Protein AF-A0A2B7IGH8-F1 (afdb_monomer_lite)

Radius of gyration: 18.38 Å; chains: 1; bounding box: 48×23×53 Å

pLDDT: mean 74.7, std 11.43, range [44.38, 92.56]

Sequence (115 aa):
MGYTFTIPLLIVNFIVYVPGALAFVLASRRPVAGAVATTVAGPLIAIAFLKLHLLGAWVPVWGPWNEPFTVLGVDTLSWAILWITAVVGIVVGLVGAYLLGRSGAERAGAGTASS

Structure (mmCIF, N/CA/C/O backbone):
data_AF-A0A2B7IGH8-F1
#
_entry.id   AF-A0A2B7IGH8-F1
#
loop_
_atom_site.group_PDB
_atom_site.id
_atom_site.type_symbol
_atom_site.label_atom_id
_atom_site.label_alt_id
_atom_site.label_comp_id
_atom_site.label_asym_id
_atom_site.label_entity_id
_atom_site.label_seq_id
_atom_site.pdbx_PDB_ins_code
_atom_site.Cartn_x
_atom_site.Cartn_y
_atom_site.Cartn_z
_atom_site.occupancy
_atom_site.B_iso_or_equiv
_atom_site.auth_seq_id
_atom_site.auth_comp_id
_atom_site.auth_asym_id
_atom_site.auth_atom_id
_atom_site.pdbx_PDB_model_num
ATOM 1 N N . MET A 1 1 ? -19.337 -5.447 19.275 1.00 44.38 1 MET A N 1
ATOM 2 C CA . MET A 1 1 ? -19.345 -4.018 18.900 1.00 44.38 1 MET A CA 1
ATOM 3 C C . MET A 1 1 ? -18.545 -3.908 17.617 1.00 44.38 1 MET A C 1
ATOM 5 O O . MET A 1 1 ? -17.408 -4.350 17.623 1.00 44.38 1 MET A O 1
ATOM 9 N N . GLY A 1 2 ? -19.173 -3.489 16.516 1.00 57.72 2 GLY A N 1
ATOM 10 C CA . GLY A 1 2 ? -18.544 -3.468 15.191 1.00 57.72 2 GLY A CA 1
ATOM 11 C C . GLY A 1 2 ? -17.753 -2.183 14.976 1.00 57.72 2 GLY A C 1
ATOM 12 O O . GLY A 1 2 ? -18.247 -1.100 15.289 1.00 57.72 2 GLY A O 1
ATOM 13 N N . TYR A 1 3 ? -16.530 -2.308 14.472 1.00 61.38 3 TYR A N 1
ATOM 14 C CA . TYR A 1 3 ? -15.718 -1.172 14.064 1.00 61.38 3 TYR A CA 1
ATOM 15 C C . TYR A 1 3 ? -16.232 -0.644 12.722 1.00 61.38 3 TYR A C 1
ATOM 17 O O . TYR A 1 3 ? -16.148 -1.321 11.699 1.00 61.38 3 TYR A O 1
ATOM 25 N N . THR A 1 4 ? -16.780 0.567 12.735 1.00 63.25 4 THR A N 1
ATOM 26 C CA . THR A 1 4 ? -17.231 1.286 11.536 1.00 63.25 4 THR A CA 1
ATOM 27 C C . THR A 1 4 ? -16.204 2.328 11.124 1.00 63.25 4 THR A C 1
ATOM 29 O O . THR A 1 4 ? -15.695 3.074 11.965 1.00 63.25 4 THR A O 1
ATOM 32 N N . PHE A 1 5 ? -15.936 2.417 9.820 1.00 62.97 5 PHE A N 1
ATOM 33 C CA . PHE A 1 5 ? -15.047 3.430 9.258 1.00 62.97 5 PHE A CA 1
ATOM 34 C C . PHE A 1 5 ? -15.564 4.841 9.566 1.00 62.97 5 PHE A C 1
ATOM 36 O O . PHE A 1 5 ? -16.615 5.258 9.084 1.00 62.97 5 PHE A O 1
ATOM 43 N N . THR A 1 6 ? -14.819 5.596 10.372 1.00 71.38 6 THR A N 1
ATOM 44 C CA . THR A 1 6 ? -15.131 7.002 10.652 1.00 71.38 6 THR A CA 1
ATOM 45 C C . THR A 1 6 ? -14.531 7.903 9.567 1.00 71.38 6 THR A C 1
ATOM 47 O O . THR A 1 6 ? -13.548 7.543 8.917 1.00 71.38 6 THR A O 1
ATOM 50 N N . ILE A 1 7 ? -15.087 9.102 9.361 1.00 70.69 7 ILE A N 1
ATOM 51 C CA . ILE A 1 7 ? -14.527 10.082 8.408 1.00 70.69 7 ILE A CA 1
ATOM 52 C C . ILE A 1 7 ? -13.019 10.339 8.646 1.00 70.69 7 ILE A C 1
ATOM 54 O O . ILE A 1 7 ? -12.265 10.343 7.673 1.00 70.69 7 ILE A O 1
ATOM 58 N N . PRO A 1 8 ? -12.525 10.470 9.896 1.00 63.03 8 PRO A N 1
ATOM 59 C CA . PRO A 1 8 ? -11.088 10.554 10.167 1.00 63.03 8 PRO A CA 1
ATOM 60 C C . PRO A 1 8 ? -10.277 9.367 9.630 1.00 63.03 8 PRO A C 1
ATOM 62 O O . PRO A 1 8 ? -9.209 9.565 9.056 1.00 63.03 8 PRO A O 1
ATOM 65 N N . LEU A 1 9 ? -10.788 8.139 9.758 1.00 64.00 9 LEU A N 1
ATOM 66 C CA . LEU A 1 9 ? -10.133 6.935 9.240 1.00 64.00 9 LEU A CA 1
ATOM 67 C C . LEU A 1 9 ? -10.077 6.92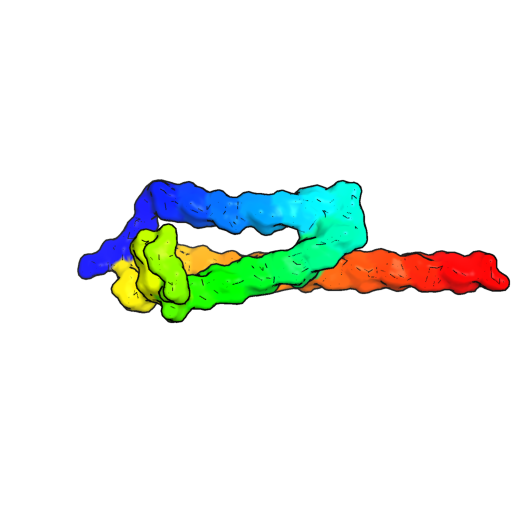0 7.711 1.00 64.00 9 LEU A C 1
ATOM 69 O O . LEU A 1 9 ? -9.066 6.515 7.140 1.00 64.00 9 LEU A O 1
ATOM 73 N N . LEU A 1 10 ? -11.123 7.414 7.047 1.00 66.81 10 LEU A N 1
ATOM 74 C CA . LEU A 1 10 ? -11.139 7.622 5.596 1.00 66.81 10 LEU A CA 1
ATOM 75 C C . LEU A 1 10 ? -10.038 8.593 5.154 1.00 66.81 10 LEU A C 1
ATOM 77 O O . LEU A 1 10 ? -9.330 8.310 4.192 1.00 66.81 10 LEU A O 1
ATOM 81 N N . ILE A 1 11 ? -9.849 9.698 5.878 1.00 63.56 11 ILE A N 1
ATOM 82 C CA . ILE A 1 11 ? -8.815 10.696 5.569 1.00 63.56 11 ILE A CA 1
ATOM 83 C C . ILE A 1 11 ? -7.412 10.102 5.725 1.00 63.56 11 ILE A C 1
ATOM 85 O O . ILE A 1 11 ? -6.583 10.259 4.830 1.00 63.56 11 ILE A O 1
ATOM 89 N N . VAL A 1 12 ? -7.141 9.381 6.819 1.00 63.25 12 VAL A N 1
ATOM 90 C CA . VAL A 1 12 ? -5.835 8.729 7.019 1.00 63.25 12 VAL A CA 1
ATOM 91 C C . VAL A 1 12 ? -5.574 7.702 5.917 1.00 63.25 12 VAL A C 1
ATOM 93 O O . VAL A 1 12 ? -4.470 7.667 5.377 1.00 63.25 12 VAL A O 1
ATOM 96 N N . ASN A 1 13 ? -6.594 6.931 5.528 1.00 66.88 13 ASN A N 1
ATOM 97 C CA . ASN A 1 13 ? -6.501 5.982 4.423 1.00 66.88 13 ASN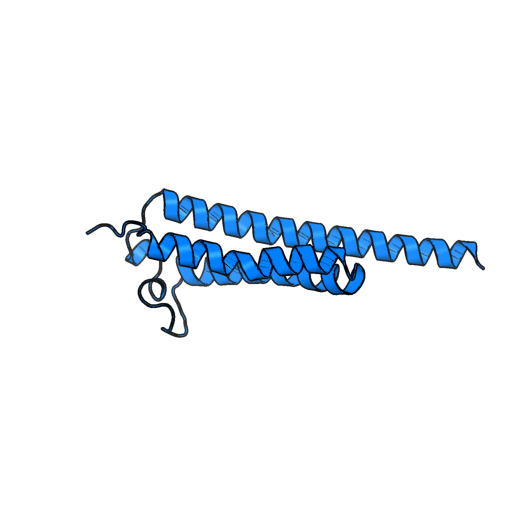 A CA 1
ATOM 98 C C . ASN A 1 13 ? -6.184 6.706 3.102 1.00 66.88 13 ASN A C 1
ATOM 100 O O . ASN A 1 13 ? -5.304 6.280 2.371 1.00 66.88 13 ASN A O 1
ATOM 104 N N . PHE A 1 14 ? -6.781 7.868 2.828 1.00 65.56 14 PHE A N 1
ATOM 105 C CA . PHE A 1 14 ? -6.419 8.681 1.660 1.00 65.56 14 PHE A CA 1
ATOM 106 C C . PHE A 1 14 ? -4.961 9.177 1.683 1.00 65.56 14 PHE A C 1
ATOM 108 O O . PHE A 1 14 ? -4.288 9.164 0.650 1.00 65.56 14 PHE A O 1
ATOM 115 N N . ILE A 1 15 ? -4.448 9.585 2.849 1.00 62.00 15 ILE A N 1
ATOM 116 C CA . ILE A 1 15 ? -3.091 10.138 2.998 1.00 62.00 15 ILE A CA 1
ATOM 117 C C . ILE A 1 15 ? -2.009 9.085 2.727 1.00 62.00 15 ILE A C 1
ATOM 119 O O . ILE A 1 15 ? -0.989 9.410 2.120 1.00 62.00 15 ILE A O 1
ATOM 123 N N . VAL A 1 16 ? -2.218 7.816 3.094 1.00 63.25 16 VAL A N 1
ATOM 124 C CA . VAL A 1 16 ? -1.236 6.750 2.808 1.00 63.25 16 VAL A CA 1
ATOM 125 C C . VAL A 1 16 ? -1.086 6.426 1.316 1.00 63.25 16 VAL A C 1
ATOM 127 O O . VAL A 1 16 ? -0.072 5.842 0.936 1.00 63.25 16 VAL A O 1
ATOM 130 N N . TYR A 1 17 ? -2.002 6.871 0.444 1.00 63.16 17 TYR A N 1
ATOM 131 C CA . TYR A 1 17 ? -1.825 6.775 -1.015 1.00 63.16 17 TYR A CA 1
ATOM 132 C C . TYR A 1 17 ? -1.019 7.935 -1.613 1.00 63.16 17 TYR A C 1
ATOM 134 O O . TYR A 1 17 ? -0.528 7.818 -2.737 1.00 63.16 17 TYR A O 1
ATOM 142 N N . VAL A 1 18 ? -0.835 9.038 -0.879 1.00 61.69 18 VAL A N 1
ATOM 143 C CA . VAL A 1 18 ? -0.093 10.220 -1.350 1.00 61.69 18 VAL A CA 1
ATOM 144 C C . VAL A 1 18 ? 1.355 9.880 -1.735 1.00 61.69 18 VAL A C 1
ATOM 146 O O . VAL A 1 18 ? 1.773 10.301 -2.814 1.00 61.69 18 VAL A O 1
ATOM 149 N N . PRO A 1 19 ? 2.119 9.070 -0.971 1.00 59.53 19 PRO A N 1
ATOM 150 C CA . PRO A 1 19 ? 3.457 8.637 -1.377 1.00 59.53 19 PRO A CA 1
ATOM 151 C C . PRO A 1 19 ? 3.467 7.805 -2.667 1.00 59.53 19 PRO A C 1
ATOM 153 O O . PRO A 1 19 ? 4.340 8.000 -3.509 1.00 59.53 19 PRO A O 1
ATOM 156 N N . GLY A 1 20 ? 2.490 6.909 -2.851 1.00 60.75 20 GLY A N 1
ATOM 157 C CA . GLY A 1 20 ? 2.369 6.081 -4.058 1.00 60.75 20 GLY A CA 1
ATOM 158 C C . GLY A 1 20 ? 2.023 6.905 -5.302 1.00 60.75 20 GLY A C 1
ATOM 159 O O . GLY A 1 20 ? 2.649 6.745 -6.350 1.00 60.75 20 GLY A O 1
ATOM 160 N N . ALA A 1 21 ? 1.092 7.852 -5.166 1.00 63.12 21 ALA A N 1
ATOM 161 C CA . ALA A 1 21 ? 0.748 8.803 -6.219 1.00 63.12 21 ALA A CA 1
ATOM 162 C C . ALA A 1 21 ? 1.920 9.745 -6.551 1.00 63.12 21 ALA A C 1
ATOM 164 O O . ALA A 1 21 ? 2.220 9.968 -7.722 1.00 63.12 21 ALA A O 1
ATOM 165 N N . LEU A 1 22 ? 2.640 10.245 -5.542 1.00 59.84 22 LEU A N 1
ATOM 166 C CA . LEU A 1 22 ? 3.847 11.054 -5.738 1.00 59.84 22 LEU A CA 1
ATOM 167 C C . LEU A 1 22 ? 4.960 10.269 -6.430 1.00 59.84 22 LEU A C 1
ATOM 169 O O . LEU A 1 22 ? 5.607 10.815 -7.318 1.00 59.84 22 LEU A O 1
ATOM 173 N N . ALA A 1 23 ? 5.171 8.999 -6.074 1.00 58.09 23 ALA A N 1
ATOM 174 C CA . ALA A 1 23 ? 6.151 8.139 -6.733 1.00 58.09 23 ALA A CA 1
ATOM 175 C C . ALA A 1 23 ? 5.810 7.935 -8.218 1.00 58.09 23 ALA A C 1
ATOM 177 O O . ALA A 1 23 ? 6.694 8.022 -9.070 1.00 58.09 23 ALA A O 1
ATOM 178 N N . PHE A 1 24 ? 4.526 7.747 -8.537 1.00 59.12 24 PHE A N 1
ATOM 179 C CA . PHE A 1 24 ? 4.044 7.669 -9.916 1.00 59.12 24 PHE A CA 1
ATOM 180 C C . PHE A 1 24 ? 4.260 8.985 -10.687 1.00 59.12 24 PHE A C 1
ATOM 182 O O . PHE A 1 24 ? 4.776 8.977 -11.804 1.00 59.12 24 PHE A O 1
ATOM 189 N N . VAL A 1 25 ? 3.952 10.130 -10.069 1.00 61.97 25 VAL A N 1
ATOM 190 C CA . VAL A 1 25 ? 4.171 11.465 -10.659 1.00 61.97 25 VAL A CA 1
ATOM 191 C C . VAL A 1 25 ? 5.666 11.786 -10.824 1.00 61.97 25 VAL A C 1
ATOM 193 O O . VAL A 1 25 ? 6.072 12.413 -11.804 1.00 61.97 25 VAL A O 1
ATOM 196 N N . LEU A 1 26 ? 6.529 11.348 -9.900 1.00 57.47 26 LEU A N 1
ATOM 197 C CA . LEU A 1 26 ? 7.981 11.514 -10.025 1.00 57.47 26 LEU A CA 1
ATOM 198 C C . LEU A 1 26 ? 8.566 10.643 -11.142 1.00 57.47 26 LEU A C 1
ATOM 200 O O . LEU A 1 26 ? 9.474 11.097 -11.846 1.00 57.47 26 LEU A O 1
ATOM 204 N N . ALA A 1 27 ? 8.026 9.438 -11.357 1.00 57.41 27 ALA A N 1
ATOM 205 C CA . ALA A 1 27 ? 8.366 8.606 -12.510 1.00 57.41 27 ALA A CA 1
ATOM 206 C C . ALA A 1 27 ? 8.085 9.299 -13.846 1.00 57.41 27 ALA A C 1
ATOM 208 O O . ALA A 1 27 ? 8.821 9.084 -14.806 1.00 57.41 27 ALA A O 1
ATOM 209 N N . SER A 1 28 ? 7.131 10.230 -13.883 1.00 56.50 28 SER A N 1
ATOM 210 C CA . SER A 1 28 ? 6.857 11.057 -15.061 1.00 56.50 28 SER A CA 1
ATOM 211 C C . SER A 1 28 ? 7.943 12.110 -15.344 1.00 56.50 28 SER A C 1
ATOM 213 O O . SER A 1 28 ? 8.040 12.584 -16.472 1.00 56.50 28 SER A O 1
ATOM 215 N N . ARG A 1 29 ? 8.761 12.502 -14.350 1.00 61.31 29 ARG A N 1
ATOM 216 C CA . ARG A 1 29 ? 9.763 13.588 -14.475 1.00 61.31 29 ARG A CA 1
ATOM 217 C C . ARG A 1 29 ? 11.215 13.112 -14.539 1.00 61.31 29 ARG A C 1
ATOM 219 O O . ARG A 1 29 ? 12.057 13.813 -15.094 1.00 61.31 29 ARG A O 1
ATOM 226 N N . ARG A 1 30 ? 11.533 11.943 -13.972 1.00 62.38 30 ARG A N 1
ATOM 227 C CA . ARG A 1 30 ? 12.852 11.292 -14.088 1.00 62.38 30 ARG A CA 1
ATOM 228 C C . ARG A 1 30 ? 12.664 9.810 -14.419 1.00 62.38 30 ARG A C 1
ATOM 230 O O . ARG A 1 30 ? 12.567 9.000 -13.497 1.00 62.38 30 ARG A O 1
ATOM 237 N N . PRO A 1 31 ? 12.634 9.445 -15.714 1.00 61.81 31 PRO A N 1
ATOM 238 C CA . PRO A 1 31 ? 12.018 8.201 -16.176 1.00 61.81 31 PRO A CA 1
ATOM 239 C C . PRO A 1 31 ? 12.680 6.942 -15.613 1.00 61.81 31 PRO A C 1
ATOM 241 O O . PRO A 1 31 ? 11.988 5.997 -15.262 1.00 61.81 31 PRO A O 1
ATOM 244 N N . VAL A 1 32 ? 14.005 6.932 -15.446 1.00 63.34 32 VAL A N 1
ATOM 245 C CA . VAL A 1 32 ? 14.709 5.744 -14.931 1.00 63.34 32 VAL A CA 1
ATOM 246 C C . VAL A 1 32 ? 14.648 5.648 -13.409 1.00 63.34 32 VAL A C 1
ATOM 248 O O . VAL A 1 32 ? 14.235 4.624 -12.879 1.00 63.34 32 VAL A O 1
ATOM 251 N N . ALA A 1 33 ? 15.025 6.711 -12.693 1.00 62.31 33 ALA A N 1
ATOM 252 C CA . ALA A 1 33 ? 15.034 6.701 -11.228 1.00 62.31 33 ALA A CA 1
ATOM 253 C C . ALA A 1 33 ? 13.625 6.525 -10.645 1.00 62.31 33 ALA A C 1
ATOM 255 O O . ALA A 1 33 ? 13.440 5.795 -9.674 1.00 62.31 33 ALA A O 1
ATOM 256 N N . GLY A 1 34 ? 12.623 7.154 -11.262 1.00 62.41 34 GLY A N 1
ATOM 257 C CA . GLY A 1 34 ? 11.247 6.987 -10.835 1.00 62.41 34 GLY A CA 1
ATOM 258 C C . GLY A 1 34 ? 10.681 5.617 -11.196 1.00 62.41 34 GLY A C 1
ATOM 259 O O . GLY A 1 34 ? 10.000 5.045 -10.362 1.00 62.41 34 GLY A O 1
ATOM 260 N N . ALA A 1 35 ? 11.041 5.010 -12.334 1.00 65.19 35 ALA A N 1
ATOM 261 C CA . ALA A 1 35 ? 10.612 3.639 -12.621 1.00 65.19 35 ALA A CA 1
ATOM 262 C C . ALA A 1 35 ? 11.220 2.610 -11.643 1.00 65.19 35 ALA A C 1
ATOM 264 O O . ALA A 1 35 ? 10.512 1.700 -11.210 1.00 65.19 35 ALA A O 1
ATOM 265 N N . VAL A 1 36 ? 12.477 2.786 -11.201 1.00 67.88 36 VAL A N 1
ATOM 266 C CA . VAL A 1 36 ? 13.063 1.980 -10.103 1.00 67.88 36 VAL A CA 1
ATOM 267 C C . VAL A 1 36 ? 12.294 2.183 -8.802 1.00 67.88 36 VAL A C 1
ATOM 269 O O . VAL A 1 36 ? 11.881 1.207 -8.176 1.00 67.88 36 VAL A O 1
ATOM 272 N N . ALA A 1 37 ? 12.050 3.438 -8.418 1.00 68.06 37 ALA A N 1
ATOM 273 C CA . ALA A 1 37 ? 11.305 3.748 -7.205 1.00 68.06 37 ALA A CA 1
ATOM 274 C C . ALA A 1 37 ? 9.889 3.150 -7.238 1.00 68.06 37 ALA A C 1
ATOM 276 O O . ALA A 1 37 ? 9.468 2.542 -6.262 1.00 68.06 37 ALA A O 1
ATOM 277 N N . THR A 1 38 ? 9.176 3.241 -8.362 1.00 70.38 38 THR A N 1
ATOM 278 C CA . THR A 1 38 ? 7.823 2.693 -8.536 1.00 70.38 38 THR A CA 1
ATOM 279 C C . THR A 1 38 ? 7.800 1.163 -8.492 1.0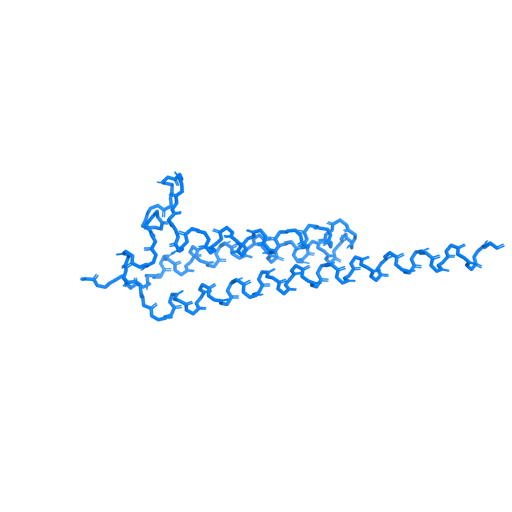0 70.38 38 THR A C 1
ATOM 281 O O . THR A 1 38 ? 6.920 0.593 -7.848 1.00 70.38 38 THR A O 1
ATOM 284 N N . THR A 1 39 ? 8.790 0.502 -9.106 1.00 75.75 39 THR A N 1
ATOM 285 C CA . THR A 1 39 ? 8.916 -0.969 -9.116 1.00 75.75 39 THR A CA 1
ATOM 286 C C . THR A 1 39 ? 9.013 -1.545 -7.710 1.00 75.75 39 THR A C 1
ATOM 288 O O . THR A 1 39 ? 8.452 -2.597 -7.423 1.00 75.75 39 THR A O 1
ATOM 291 N N . VAL A 1 40 ? 9.724 -0.844 -6.827 1.00 76.62 40 VAL A N 1
ATOM 292 C CA . VAL A 1 40 ? 10.005 -1.308 -5.467 1.00 76.62 40 VAL A CA 1
ATOM 293 C C . VAL A 1 40 ? 8.955 -0.800 -4.478 1.00 76.62 40 VAL A C 1
ATOM 295 O O . VAL A 1 40 ? 8.476 -1.563 -3.640 1.00 76.62 40 VAL A O 1
ATOM 298 N N . ALA A 1 41 ? 8.550 0.467 -4.589 1.00 74.94 41 ALA A N 1
ATOM 299 C CA . ALA A 1 41 ? 7.638 1.096 -3.640 1.00 74.94 41 ALA A CA 1
ATOM 300 C C . ALA A 1 41 ? 6.224 0.509 -3.701 1.00 74.94 41 ALA A C 1
ATOM 302 O O . ALA A 1 41 ? 5.634 0.283 -2.650 1.00 74.94 41 ALA A O 1
ATOM 303 N N . GLY A 1 42 ? 5.686 0.231 -4.894 1.00 77.25 42 GLY A N 1
ATOM 304 C CA . GLY A 1 42 ? 4.331 -0.314 -5.038 1.00 77.25 42 GLY A CA 1
ATOM 305 C C . GLY A 1 42 ? 4.138 -1.639 -4.281 1.00 77.25 42 GLY A C 1
ATOM 306 O O . GLY A 1 42 ? 3.285 -1.709 -3.391 1.00 77.25 42 GLY A O 1
ATOM 307 N N . PRO A 1 43 ? 4.962 -2.669 -4.553 1.00 83.88 43 PRO A N 1
ATOM 308 C CA . PRO A 1 43 ? 4.902 -3.943 -3.844 1.00 83.88 43 PRO A CA 1
ATOM 309 C C . PRO A 1 43 ? 5.227 -3.824 -2.354 1.00 83.88 43 PRO A C 1
ATOM 311 O O . PRO A 1 43 ? 4.561 -4.460 -1.542 1.00 83.88 43 PRO A O 1
ATOM 314 N N . LEU A 1 44 ? 6.202 -2.991 -1.967 1.00 82.62 44 LEU A N 1
ATOM 315 C CA . LEU A 1 44 ? 6.514 -2.771 -0.550 1.00 82.62 44 LEU A CA 1
ATOM 316 C C . LEU A 1 44 ? 5.337 -2.166 0.213 1.00 82.62 44 LEU A C 1
ATOM 318 O O . LEU A 1 44 ? 5.031 -2.630 1.307 1.00 82.62 44 LEU A O 1
ATOM 322 N N . ILE A 1 45 ? 4.668 -1.162 -0.360 1.00 82.19 45 ILE A N 1
ATOM 323 C CA . ILE A 1 45 ? 3.481 -0.548 0.241 1.00 82.19 45 ILE A CA 1
ATOM 324 C C . ILE A 1 45 ? 2.367 -1.590 0.355 1.00 82.19 45 ILE A C 1
ATOM 326 O O . ILE A 1 45 ? 1.783 -1.718 1.427 1.00 82.19 45 ILE A O 1
ATOM 330 N N . ALA A 1 46 ? 2.116 -2.381 -0.694 1.00 84.44 46 ALA A N 1
ATOM 331 C CA . ALA A 1 46 ? 1.119 -3.451 -0.658 1.00 84.44 46 ALA A CA 1
ATOM 332 C C . ALA A 1 46 ? 1.408 -4.473 0.454 1.00 84.44 46 ALA A C 1
ATOM 334 O O . ALA A 1 46 ? 0.524 -4.783 1.251 1.00 84.44 46 ALA A O 1
ATOM 335 N N . ILE A 1 47 ? 2.649 -4.959 0.551 1.00 86.81 47 ILE A N 1
ATOM 336 C CA . ILE A 1 47 ? 3.060 -5.933 1.570 1.00 86.81 47 ILE A CA 1
ATOM 337 C C . ILE A 1 47 ? 2.967 -5.328 2.970 1.00 86.81 47 ILE A C 1
ATOM 339 O O . ILE A 1 47 ? 2.431 -5.968 3.870 1.00 86.81 47 ILE A O 1
ATOM 343 N N . ALA A 1 48 ? 3.451 -4.101 3.171 1.00 85.44 48 ALA A N 1
ATOM 344 C CA . ALA A 1 48 ? 3.384 -3.428 4.465 1.00 85.44 48 ALA A CA 1
ATOM 345 C C . ALA A 1 48 ? 1.931 -3.197 4.906 1.00 85.44 48 ALA A C 1
ATOM 347 O O . ALA A 1 48 ? 1.597 -3.423 6.070 1.00 85.44 48 ALA A O 1
ATOM 348 N N . PHE A 1 49 ? 1.059 -2.808 3.973 1.00 86.75 49 PHE A N 1
ATOM 349 C CA . PHE A 1 49 ? -0.359 -2.583 4.228 1.00 86.75 49 PHE A CA 1
ATOM 350 C C . PHE A 1 49 ? -1.095 -3.891 4.546 1.00 86.75 49 PHE A C 1
ATOM 352 O O . PHE A 1 49 ? -1.851 -3.941 5.515 1.00 86.75 49 PHE A O 1
ATOM 359 N N . LEU A 1 50 ? -0.821 -4.969 3.801 1.00 89.38 50 LEU A N 1
ATOM 360 C CA . LEU A 1 50 ? -1.327 -6.312 4.102 1.00 89.38 50 LEU A CA 1
ATOM 361 C C . LEU A 1 50 ? -0.839 -6.797 5.466 1.00 89.38 50 LEU A C 1
ATOM 363 O O . LEU A 1 50 ? -1.640 -7.247 6.279 1.00 89.38 50 LEU A O 1
ATOM 367 N N . LYS A 1 51 ? 0.460 -6.663 5.744 1.00 91.94 51 LYS A N 1
ATOM 368 C CA . LYS A 1 51 ? 1.060 -7.060 7.018 1.00 91.94 51 LYS A CA 1
ATOM 369 C C . LYS A 1 51 ? 0.377 -6.354 8.180 1.00 91.94 51 LYS A C 1
ATOM 371 O O . LYS A 1 51 ? -0.006 -7.018 9.136 1.00 91.94 51 LYS A O 1
ATOM 376 N N . LEU A 1 52 ? 0.234 -5.030 8.108 1.00 89.12 52 LEU A N 1
ATOM 377 C CA . LEU A 1 52 ? -0.349 -4.238 9.190 1.00 89.12 52 LEU A CA 1
ATOM 378 C C . LEU A 1 52 ? -1.777 -4.694 9.504 1.00 89.12 52 LEU A C 1
ATOM 380 O O . LEU A 1 52 ? -2.096 -4.945 10.659 1.00 89.12 52 LEU A O 1
ATOM 384 N N . HIS A 1 53 ? -2.614 -4.862 8.483 1.00 90.31 53 HIS A N 1
ATOM 385 C CA . HIS A 1 53 ? -4.041 -5.102 8.690 1.00 90.31 53 HIS A CA 1
ATOM 386 C C . HIS A 1 53 ? -4.410 -6.582 8.857 1.00 90.31 53 HIS A C 1
ATOM 388 O O . HIS A 1 53 ? -5.448 -6.880 9.442 1.00 90.31 53 HIS A O 1
ATOM 394 N N . LEU A 1 54 ? -3.574 -7.519 8.396 1.00 91.81 54 LEU A N 1
ATOM 395 C CA . LEU A 1 54 ? -3.788 -8.957 8.608 1.00 91.81 54 LEU A CA 1
ATOM 396 C C . LEU A 1 54 ? -3.116 -9.480 9.879 1.00 91.81 54 LEU A C 1
ATOM 398 O O . LEU A 1 54 ? -3.649 -10.390 10.508 1.00 91.81 54 LEU A O 1
ATOM 402 N N . LEU A 1 55 ? -1.953 -8.933 10.244 1.00 92.56 55 LEU A N 1
ATOM 403 C CA . LEU A 1 55 ? -1.106 -9.463 11.320 1.00 92.56 55 LEU A CA 1
ATOM 404 C C . LEU A 1 55 ? -0.892 -8.474 12.474 1.00 92.56 55 LEU A C 1
ATOM 406 O O . LEU A 1 55 ? -0.260 -8.834 13.463 1.00 92.56 55 LEU A O 1
ATOM 410 N N . GLY A 1 56 ? -1.386 -7.242 12.353 1.00 87.19 56 GLY A N 1
ATOM 411 C CA . GLY A 1 56 ? -1.190 -6.190 13.345 1.00 87.19 56 GLY A CA 1
ATOM 412 C C . GLY A 1 56 ? 0.156 -5.468 13.220 1.00 87.19 56 GLY A C 1
ATOM 413 O O . GLY A 1 56 ? 1.064 -5.829 12.449 1.00 87.19 56 GLY A O 1
ATOM 414 N N . ALA A 1 57 ? 0.306 -4.396 13.992 1.00 85.69 57 ALA A N 1
ATOM 415 C CA . ALA A 1 57 ? 1.526 -3.603 14.029 1.00 85.69 57 ALA A CA 1
ATOM 416 C C . ALA A 1 57 ? 2.608 -4.280 14.881 1.00 85.69 57 ALA A C 1
ATOM 418 O O . ALA A 1 57 ? 2.334 -4.858 15.924 1.00 85.69 57 ALA A O 1
ATOM 419 N N . TRP A 1 58 ? 3.874 -4.163 14.462 1.00 85.88 58 TRP A N 1
ATOM 420 C CA . TRP A 1 58 ? 4.998 -4.518 15.346 1.00 85.88 58 TRP A CA 1
ATOM 421 C C . TRP A 1 58 ? 5.323 -3.394 16.324 1.00 85.88 58 TRP A C 1
ATOM 423 O O . TRP A 1 58 ? 5.712 -3.648 17.457 1.00 85.88 58 TRP A O 1
ATOM 433 N N . VAL A 1 59 ? 5.173 -2.151 15.868 1.00 82.88 59 VAL A N 1
ATOM 434 C CA . VAL A 1 59 ? 5.397 -0.949 16.666 1.00 82.88 59 VAL A CA 1
ATOM 435 C C . VAL A 1 59 ? 4.040 -0.265 16.831 1.00 82.88 59 VAL A C 1
ATOM 437 O O . VAL A 1 59 ? 3.446 0.100 15.812 1.00 82.88 59 VAL A O 1
ATOM 440 N N . PRO A 1 60 ? 3.528 -0.098 18.065 1.00 82.50 60 PRO A N 1
ATOM 441 C CA . PRO A 1 60 ? 2.135 0.261 18.310 1.00 82.50 60 PRO A CA 1
ATOM 442 C C . PRO A 1 60 ? 1.844 1.769 18.150 1.00 82.50 60 PRO A C 1
ATOM 444 O O . PRO A 1 60 ? 1.222 2.391 19.007 1.00 82.50 60 PRO A O 1
ATOM 447 N N . VAL A 1 61 ? 2.284 2.382 17.051 1.00 80.88 61 VAL A N 1
ATOM 448 C CA . VAL A 1 61 ? 2.134 3.828 16.784 1.00 80.88 61 VAL A CA 1
ATOM 449 C C . VAL A 1 61 ? 0.888 4.180 15.964 1.00 80.88 61 VAL A C 1
ATOM 451 O O . VAL A 1 61 ? 0.625 5.355 15.727 1.00 80.88 61 VAL A O 1
ATOM 454 N N . TRP A 1 62 ? 0.103 3.184 15.546 1.00 73.31 62 TRP A N 1
ATOM 455 C CA . TRP A 1 62 ? -1.001 3.345 14.589 1.00 73.31 62 TRP A CA 1
ATOM 456 C C . TRP A 1 62 ? -2.389 3.373 15.246 1.00 73.31 62 TRP A C 1
ATOM 458 O O . TRP A 1 62 ? -3.413 3.287 14.566 1.00 73.31 62 TRP A O 1
ATOM 468 N N . GLY A 1 63 ? -2.440 3.494 16.576 1.00 81.06 63 GLY A N 1
ATOM 469 C CA . GLY A 1 63 ? -3.688 3.546 17.335 1.00 81.06 63 GLY A CA 1
ATOM 470 C C . GLY A 1 63 ? -4.520 2.266 17.151 1.00 81.06 63 GLY A C 1
ATOM 471 O O . GLY A 1 63 ? -3.996 1.178 17.387 1.00 81.06 63 GLY A O 1
ATOM 472 N N . PRO A 1 64 ? -5.797 2.349 16.726 1.00 80.25 64 PRO A N 1
ATOM 473 C CA . PRO A 1 64 ? -6.634 1.166 16.514 1.00 80.25 64 PRO A CA 1
ATOM 474 C C . PRO A 1 64 ? -6.038 0.151 15.531 1.00 80.25 64 PRO A C 1
ATOM 476 O O . PRO A 1 64 ? -6.221 -1.044 15.715 1.00 80.25 64 PRO A O 1
ATOM 479 N N . TRP A 1 65 ? -5.276 0.597 14.526 1.00 80.62 65 TRP A N 1
ATOM 480 C CA . TRP A 1 65 ? -4.660 -0.285 13.522 1.00 80.62 65 TRP A CA 1
ATOM 481 C C . TRP A 1 65 ? -3.440 -1.057 14.025 1.00 80.62 65 TRP A C 1
ATOM 483 O O . TRP A 1 65 ? -2.772 -1.745 13.254 1.00 80.62 65 TRP A O 1
ATOM 493 N N . ASN A 1 66 ? -3.127 -0.947 15.315 1.00 85.69 66 ASN A N 1
ATOM 4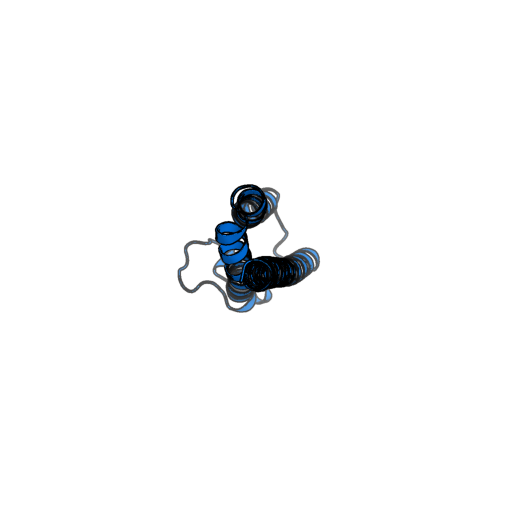94 C CA . ASN A 1 66 ? -2.172 -1.847 15.940 1.00 85.69 66 ASN A CA 1
ATOM 495 C C . ASN A 1 66 ? -2.694 -3.290 15.960 1.00 85.69 66 ASN A C 1
ATOM 497 O O . ASN A 1 66 ? -1.894 -4.218 15.855 1.00 85.69 66 ASN A O 1
ATOM 501 N N . GLU A 1 67 ? -4.014 -3.464 16.031 1.00 90.88 67 GLU A N 1
ATOM 502 C CA . GLU A 1 67 ? -4.677 -4.763 15.984 1.00 90.88 67 GLU A CA 1
ATOM 503 C C . GLU A 1 67 ? -5.061 -5.153 14.547 1.00 90.88 67 GLU A C 1
ATOM 505 O O . GLU A 1 67 ? -5.383 -4.284 13.727 1.00 90.88 67 GLU A O 1
ATOM 510 N N . PRO A 1 68 ? -5.072 -6.457 14.218 1.00 91.31 68 PRO A N 1
ATOM 511 C CA . PRO A 1 68 ? -5.504 -6.925 12.910 1.00 91.31 68 PRO A CA 1
ATOM 512 C C . PRO A 1 68 ? -7.013 -6.726 12.707 1.00 91.31 68 PRO A C 1
ATOM 514 O O . PRO A 1 68 ? -7.812 -6.709 13.645 1.00 91.31 68 PRO A O 1
ATOM 517 N N . PHE A 1 69 ? -7.433 -6.651 11.445 1.00 91.75 69 PHE A N 1
ATOM 518 C CA . PHE A 1 69 ? -8.828 -6.456 11.037 1.00 91.75 69 PHE A CA 1
ATOM 519 C C . PHE A 1 69 ? -9.790 -7.514 11.580 1.00 91.75 69 PHE A C 1
ATOM 521 O O . PHE A 1 69 ? -10.951 -7.208 11.856 1.00 91.75 69 PHE A O 1
ATOM 528 N N . THR A 1 70 ? -9.310 -8.743 11.767 1.00 90.00 70 THR A N 1
ATOM 529 C CA . THR A 1 70 ? -10.080 -9.834 12.375 1.00 90.00 70 THR A CA 1
ATOM 530 C C . THR A 1 70 ? -10.427 -9.551 13.836 1.00 90.00 70 THR A C 1
ATOM 532 O O . THR A 1 70 ? -11.544 -9.844 14.254 1.00 90.00 70 THR A O 1
ATOM 535 N N . VAL A 1 71 ? -9.509 -8.941 14.592 1.00 91.12 71 VAL A N 1
ATOM 536 C CA . VAL A 1 71 ? -9.713 -8.536 15.994 1.00 91.12 71 VAL A CA 1
ATOM 537 C C . VAL A 1 71 ? -10.570 -7.276 16.073 1.00 91.12 71 VAL A C 1
ATOM 539 O O . VAL A 1 71 ? -11.469 -7.193 16.906 1.00 91.12 71 VAL A O 1
ATOM 542 N N . LEU A 1 72 ? -10.342 -6.317 15.173 1.00 87.19 72 LEU A N 1
ATOM 543 C CA . LEU A 1 72 ? -11.127 -5.083 15.106 1.00 87.19 72 LEU A CA 1
ATOM 544 C C . LEU A 1 72 ? -12.578 -5.311 14.654 1.00 87.19 72 LEU A C 1
ATOM 546 O O . LEU A 1 72 ? -13.426 -4.456 14.895 1.00 87.19 72 LEU A O 1
ATOM 550 N N . GLY A 1 73 ? -12.886 -6.444 14.014 1.00 88.25 73 GLY A N 1
ATOM 551 C CA . GLY A 1 73 ? -14.234 -6.741 13.528 1.00 88.25 73 GLY A CA 1
ATOM 552 C C . GLY A 1 73 ? -14.705 -5.724 12.486 1.00 88.25 73 GLY A C 1
ATOM 553 O O . GLY A 1 73 ? -15.811 -5.193 12.595 1.00 88.25 73 GLY A O 1
ATOM 554 N N . VAL A 1 74 ? -13.828 -5.409 11.527 1.00 82.94 74 VAL A N 1
ATOM 555 C CA . VAL A 1 74 ? -14.075 -4.393 10.493 1.00 82.94 74 VAL A CA 1
ATOM 556 C C . VAL A 1 74 ? -15.130 -4.833 9.471 1.00 82.94 74 VAL A C 1
ATOM 558 O O . VAL A 1 74 ? -15.344 -6.026 9.243 1.00 82.94 74 VAL A O 1
ATOM 561 N N . ASP A 1 75 ? -15.766 -3.859 8.819 1.00 86.38 75 ASP A N 1
ATOM 562 C CA . ASP A 1 75 ? -16.802 -4.086 7.807 1.00 86.38 75 ASP A CA 1
ATOM 563 C C . ASP A 1 75 ? -16.269 -4.584 6.445 1.00 86.38 75 ASP A C 1
ATOM 565 O O . ASP A 1 75 ? -15.071 -4.580 6.148 1.00 86.38 75 ASP A O 1
ATOM 569 N N . THR A 1 76 ? -17.185 -5.016 5.572 1.00 86.06 76 THR A N 1
ATOM 570 C CA . THR A 1 76 ? -16.868 -5.498 4.215 1.00 86.06 76 THR A CA 1
ATOM 571 C C . THR A 1 76 ? -16.140 -4.451 3.367 1.00 86.06 76 THR A C 1
ATOM 573 O O . THR A 1 76 ? -15.290 -4.810 2.553 1.00 86.06 76 THR A O 1
ATOM 576 N N . LEU A 1 77 ? -16.434 -3.160 3.557 1.00 80.94 77 LEU A N 1
ATOM 577 C CA . LEU A 1 77 ? -15.772 -2.079 2.826 1.00 80.94 77 LEU A CA 1
ATOM 578 C C . LEU A 1 77 ? -14.283 -1.995 3.189 1.00 80.94 77 LEU A C 1
ATOM 580 O O . LEU A 1 77 ? -13.442 -1.837 2.308 1.00 80.94 77 LEU A O 1
ATOM 584 N N . SER A 1 78 ? -13.948 -2.174 4.464 1.00 81.94 78 SER A N 1
ATOM 585 C CA . SER A 1 78 ? -12.566 -2.212 4.954 1.00 81.94 78 SER A CA 1
ATOM 586 C C . SER A 1 78 ? -11.766 -3.338 4.298 1.00 81.94 78 SER A C 1
ATOM 588 O O . SER A 1 78 ? -10.641 -3.129 3.837 1.00 81.94 78 SER A O 1
ATOM 590 N N . TRP A 1 79 ? -12.376 -4.521 4.187 1.00 85.75 79 TRP A N 1
ATOM 591 C CA . TRP A 1 79 ? -11.796 -5.656 3.469 1.00 85.75 79 TRP A CA 1
ATOM 592 C C . TRP A 1 79 ? -11.625 -5.373 1.975 1.00 85.75 79 TRP A C 1
ATOM 594 O O . TRP A 1 79 ? -10.591 -5.719 1.403 1.00 85.75 79 TRP A O 1
ATOM 604 N N . ALA A 1 80 ? -12.597 -4.714 1.342 1.00 81.75 80 ALA A N 1
ATOM 605 C CA . ALA A 1 80 ? -12.495 -4.330 -0.062 1.00 81.75 80 ALA A CA 1
ATOM 606 C C . ALA A 1 80 ? -11.336 -3.347 -0.302 1.00 81.75 80 ALA A C 1
ATOM 608 O O . ALA A 1 80 ? -10.574 -3.523 -1.251 1.00 81.75 80 ALA A O 1
ATOM 609 N N . ILE A 1 81 ? -11.149 -2.359 0.581 1.00 81.88 81 ILE A N 1
ATOM 610 C CA . ILE A 1 81 ? -10.027 -1.415 0.486 1.00 81.88 81 ILE A CA 1
ATOM 611 C C . ILE A 1 81 ? -8.689 -2.148 0.628 1.00 81.88 81 ILE A C 1
ATOM 613 O O . ILE A 1 81 ? -7.795 -1.927 -0.184 1.00 81.88 81 ILE A O 1
ATOM 617 N N . LEU A 1 82 ? -8.564 -3.067 1.593 1.00 86.19 82 LEU A N 1
ATOM 618 C CA . LEU A 1 82 ? -7.360 -3.891 1.760 1.00 86.19 82 LEU A CA 1
ATOM 619 C C . LEU A 1 82 ? -6.971 -4.611 0.460 1.00 86.19 82 LEU A C 1
ATOM 621 O O . LEU A 1 82 ? -5.813 -4.559 0.041 1.00 86.19 82 LEU A O 1
ATOM 625 N N . TRP A 1 83 ? -7.952 -5.235 -0.196 1.00 85.62 83 TRP A N 1
ATOM 626 C CA . TRP A 1 83 ? -7.758 -5.925 -1.469 1.00 85.62 83 TRP A CA 1
ATOM 627 C C . TRP A 1 83 ? -7.345 -4.984 -2.600 1.00 85.62 83 TRP A C 1
ATOM 629 O O . TRP A 1 83 ? -6.368 -5.259 -3.297 1.00 85.62 83 TRP A O 1
ATOM 639 N N . ILE A 1 84 ? -8.059 -3.870 -2.778 1.00 79.75 84 ILE A N 1
ATOM 640 C CA . ILE A 1 84 ? -7.784 -2.910 -3.854 1.00 79.75 84 ILE A CA 1
ATOM 641 C C . ILE A 1 84 ? -6.374 -2.337 -3.704 1.00 79.75 84 ILE A C 1
ATOM 643 O O . ILE A 1 84 ? -5.622 -2.301 -4.676 1.00 79.75 84 ILE A O 1
ATOM 647 N N . THR A 1 85 ? -5.975 -1.959 -2.492 1.00 81.50 85 THR A N 1
ATOM 648 C CA . THR A 1 85 ? -4.644 -1.406 -2.210 1.00 81.50 85 THR A CA 1
ATOM 649 C C . THR A 1 85 ? -3.532 -2.388 -2.521 1.00 81.50 85 THR A C 1
ATOM 651 O O . THR A 1 85 ? -2.541 -2.016 -3.152 1.00 81.50 85 THR A O 1
ATOM 654 N N . ALA A 1 86 ? -3.705 -3.651 -2.126 1.00 84.31 86 ALA A N 1
ATOM 655 C CA . ALA A 1 86 ? -2.742 -4.695 -2.432 1.00 84.31 86 ALA A CA 1
ATOM 656 C C . ALA A 1 86 ? -2.591 -4.887 -3.949 1.00 84.31 86 ALA A C 1
ATOM 658 O O . ALA A 1 86 ? -1.475 -4.858 -4.467 1.00 84.31 86 ALA A O 1
ATOM 659 N N . VAL A 1 87 ? -3.708 -5.011 -4.674 1.00 82.69 87 VAL A N 1
ATOM 660 C CA . VAL A 1 87 ? -3.704 -5.199 -6.133 1.00 82.69 87 VAL A CA 1
ATOM 661 C C . VAL A 1 87 ? -3.070 -4.004 -6.840 1.00 82.69 87 VAL A C 1
ATOM 663 O O . VAL A 1 87 ? -2.175 -4.187 -7.663 1.00 82.69 87 VAL A O 1
ATOM 666 N N . VAL A 1 88 ? -3.482 -2.780 -6.500 1.00 79.94 88 VAL A N 1
ATOM 667 C CA . VAL A 1 88 ? -2.950 -1.556 -7.112 1.00 79.94 88 VAL A CA 1
ATOM 668 C C . VAL A 1 88 ? -1.449 -1.430 -6.860 1.00 79.94 88 VAL A C 1
ATOM 670 O O . VAL A 1 88 ? -0.709 -1.152 -7.801 1.00 79.94 88 VAL A O 1
ATOM 673 N N . GLY A 1 89 ? -0.969 -1.688 -5.640 1.00 79.88 89 GLY A N 1
ATOM 674 C CA . GLY A 1 89 ? 0.462 -1.623 -5.332 1.00 79.88 89 GLY A CA 1
ATOM 675 C C . GLY A 1 89 ? 1.295 -2.605 -6.162 1.00 79.88 89 GLY A C 1
ATOM 676 O O . GLY A 1 89 ? 2.339 -2.229 -6.699 1.00 79.88 89 GLY A O 1
ATOM 677 N N . ILE A 1 90 ? 0.807 -3.835 -6.350 1.00 84.38 90 ILE A N 1
ATOM 678 C CA . ILE A 1 90 ? 1.469 -4.833 -7.202 1.00 84.38 90 ILE A CA 1
ATOM 679 C C . ILE A 1 90 ? 1.440 -4.418 -8.676 1.00 84.38 90 ILE A C 1
ATOM 681 O O . ILE A 1 90 ? 2.483 -4.437 -9.328 1.00 84.38 90 ILE A O 1
ATOM 685 N N . VAL A 1 91 ? 0.286 -3.996 -9.201 1.00 81.88 91 VAL A N 1
ATOM 686 C CA . VAL A 1 91 ? 0.148 -3.553 -10.601 1.00 81.88 91 VAL A CA 1
ATOM 687 C C . VAL A 1 91 ? 1.070 -2.372 -10.893 1.00 81.88 91 VAL A C 1
ATOM 689 O O . VAL A 1 91 ? 1.775 -2.378 -11.898 1.00 81.88 91 VAL A O 1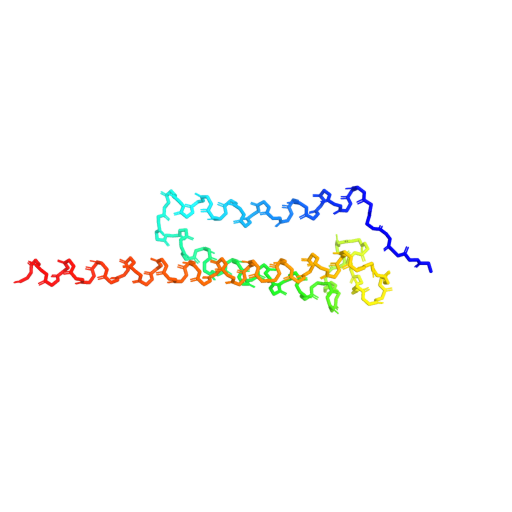
ATOM 692 N N . VAL A 1 92 ? 1.126 -1.386 -9.998 1.00 78.44 92 VAL A N 1
ATOM 693 C CA . VAL A 1 92 ? 2.031 -0.236 -10.118 1.00 78.44 92 VAL A CA 1
ATOM 694 C C . VAL A 1 92 ? 3.494 -0.690 -10.137 1.00 78.44 92 VAL A C 1
ATOM 696 O O . VAL A 1 92 ? 4.266 -0.215 -10.971 1.00 78.44 92 VAL A O 1
ATOM 699 N N . GLY A 1 93 ? 3.868 -1.657 -9.294 1.00 80.06 93 GLY A N 1
ATOM 700 C CA . GLY A 1 93 ? 5.198 -2.272 -9.318 1.00 80.06 93 GLY A CA 1
ATOM 701 C C . GLY A 1 93 ? 5.531 -2.940 -10.655 1.00 80.06 93 GLY A C 1
ATOM 702 O O . GLY A 1 93 ? 6.598 -2.701 -11.221 1.00 80.06 93 GLY A O 1
ATOM 703 N N . LEU A 1 94 ? 4.596 -3.724 -11.199 1.00 83.44 94 LEU A N 1
ATOM 704 C CA . LEU A 1 94 ? 4.743 -4.389 -12.499 1.00 83.44 94 LEU A CA 1
ATOM 705 C C . LEU A 1 94 ? 4.875 -3.384 -13.650 1.00 83.44 94 LEU A C 1
ATOM 707 O O . LEU A 1 94 ? 5.720 -3.560 -14.526 1.00 83.44 94 LEU A O 1
ATOM 711 N N . VAL A 1 95 ? 4.088 -2.305 -13.631 1.00 80.50 95 VAL A N 1
ATOM 712 C CA . VAL A 1 95 ? 4.196 -1.215 -14.612 1.00 80.50 95 VAL A CA 1
ATOM 713 C C . VAL A 1 95 ? 5.571 -0.549 -14.522 1.00 80.50 95 VAL A C 1
ATOM 715 O O . VAL A 1 95 ? 6.201 -0.316 -15.553 1.00 80.50 95 VAL A O 1
ATOM 718 N N . GLY A 1 96 ? 6.078 -0.299 -13.311 1.00 77.81 96 GLY A N 1
ATOM 719 C CA . GLY A 1 96 ? 7.441 0.198 -13.103 1.00 77.81 96 GLY A CA 1
ATOM 720 C C . GLY A 1 96 ? 8.500 -0.717 -13.729 1.00 77.81 96 GLY A C 1
ATOM 721 O O . GLY A 1 96 ? 9.356 -0.245 -14.482 1.00 77.81 96 GLY A O 1
ATOM 722 N N . ALA A 1 97 ? 8.397 -2.028 -13.488 1.00 81.81 97 ALA A N 1
ATOM 723 C CA . ALA A 1 97 ? 9.329 -3.021 -14.020 1.00 81.81 97 ALA A CA 1
ATOM 724 C C . ALA A 1 97 ? 9.289 -3.081 -15.555 1.00 81.81 97 ALA A C 1
ATOM 726 O O . ALA A 1 97 ? 10.332 -3.111 -16.211 1.00 81.81 97 ALA A O 1
ATOM 727 N N . TYR A 1 98 ? 8.088 -3.035 -16.136 1.00 82.12 98 TYR A N 1
ATOM 728 C CA . TYR A 1 98 ? 7.896 -2.994 -17.584 1.00 82.12 98 TYR A CA 1
ATOM 729 C C . TYR A 1 98 ? 8.554 -1.757 -18.214 1.00 82.12 98 TYR A C 1
ATOM 731 O O . TYR A 1 98 ? 9.292 -1.867 -19.197 1.00 82.12 98 TYR A O 1
ATOM 739 N N . LEU A 1 99 ? 8.342 -0.575 -17.628 1.00 79.94 99 LEU A N 1
ATOM 740 C CA . LEU A 1 99 ? 8.931 0.674 -18.116 1.00 79.94 99 LEU A CA 1
ATOM 741 C C . LEU A 1 99 ? 10.464 0.679 -18.014 1.00 79.94 99 LEU A C 1
ATOM 743 O O . LEU A 1 99 ? 11.131 1.209 -18.909 1.00 79.94 99 LEU A O 1
ATOM 747 N N . LEU A 1 100 ? 11.029 0.057 -16.973 1.00 80.25 100 LEU A N 1
ATOM 748 C CA . LEU A 1 100 ? 12.473 -0.158 -16.855 1.00 80.25 100 LEU A CA 1
ATOM 749 C C . LEU A 1 100 ? 13.012 -1.065 -17.958 1.00 80.25 100 LEU A C 1
ATOM 751 O O . LEU A 1 100 ? 13.990 -0.700 -18.612 1.00 80.25 100 LEU A O 1
ATOM 755 N N . GLY A 1 101 ? 12.366 -2.211 -18.186 1.00 79.94 101 GLY A N 1
ATOM 756 C CA . GLY A 1 101 ? 12.757 -3.157 -19.232 1.00 79.94 101 GLY A CA 1
ATOM 757 C C . GLY A 1 101 ? 12.751 -2.512 -20.617 1.00 79.94 101 GLY A C 1
ATOM 758 O O . GLY A 1 101 ? 13.739 -2.603 -21.346 1.00 79.94 101 GLY A O 1
ATOM 759 N N . ARG A 1 102 ? 11.685 -1.768 -20.944 1.00 81.38 102 ARG A N 1
ATOM 760 C CA . ARG A 1 102 ? 11.573 -1.037 -22.215 1.00 81.38 102 ARG A CA 1
ATOM 761 C C . ARG A 1 102 ? 12.689 -0.002 -22.387 1.00 81.38 102 ARG A C 1
ATOM 763 O O . ARG A 1 102 ? 13.342 0.027 -23.425 1.00 81.38 102 ARG A O 1
ATOM 770 N N . SER A 1 103 ? 12.951 0.799 -21.353 1.00 78.56 103 SER A N 1
ATOM 771 C CA . SER A 1 103 ? 13.999 1.832 -21.391 1.00 78.56 103 SER A CA 1
ATOM 772 C C . SER A 1 103 ? 15.409 1.238 -21.524 1.00 78.56 103 SER A C 1
ATOM 774 O O . SER A 1 103 ? 16.288 1.844 -22.135 1.00 78.56 103 SER A O 1
ATOM 776 N N . GLY A 1 104 ? 15.648 0.060 -20.938 1.00 77.19 104 GLY A N 1
ATOM 777 C CA . GLY A 1 104 ? 16.901 -0.681 -21.088 1.00 77.19 104 GLY A CA 1
ATOM 778 C C . GLY A 1 104 ? 17.091 -1.234 -22.503 1.00 77.19 104 GLY A C 1
ATOM 779 O O . GLY A 1 104 ? 18.163 -1.066 -23.081 1.00 77.19 104 GLY A O 1
ATOM 780 N N . ALA A 1 105 ? 16.041 -1.826 -23.081 1.00 73.88 105 ALA A N 1
ATOM 781 C CA . ALA A 1 105 ? 16.058 -2.359 -24.443 1.00 73.88 105 ALA A CA 1
ATOM 782 C C . ALA A 1 105 ? 16.310 -1.267 -25.499 1.00 73.88 105 ALA A C 1
ATOM 784 O O . ALA A 1 105 ? 17.135 -1.455 -26.391 1.00 73.88 105 ALA A O 1
ATOM 785 N N . GLU A 1 106 ? 15.671 -0.100 -25.361 1.00 74.88 106 GLU A N 1
ATOM 786 C CA . GLU A 1 106 ? 15.876 1.050 -26.258 1.00 74.88 106 GLU A CA 1
ATOM 787 C C . GLU A 1 106 ? 17.336 1.537 -26.255 1.00 74.88 106 GLU A C 1
ATOM 789 O O . GLU A 1 106 ? 17.897 1.842 -27.307 1.00 74.88 106 GLU A O 1
ATOM 794 N N . ARG A 1 107 ? 17.993 1.552 -25.087 1.00 70.88 107 ARG A N 1
ATOM 795 C CA . ARG A 1 107 ? 19.413 1.932 -24.969 1.00 70.88 107 ARG A CA 1
ATOM 796 C C . ARG A 1 107 ? 20.357 0.901 -25.579 1.00 70.88 107 ARG A C 1
ATOM 798 O O . ARG A 1 107 ? 21.341 1.287 -26.203 1.00 70.88 107 ARG A O 1
ATOM 805 N N . ALA A 1 108 ? 20.066 -0.388 -25.406 1.00 72.31 108 ALA A N 1
ATOM 806 C CA . ALA A 1 108 ? 20.869 -1.465 -25.980 1.00 72.31 108 ALA A CA 1
ATOM 807 C C . ALA A 1 108 ? 20.799 -1.469 -27.518 1.00 72.31 108 ALA A C 1
ATOM 809 O O . ALA A 1 108 ? 21.833 -1.563 -28.172 1.00 72.31 108 ALA A O 1
ATOM 810 N N . GLY A 1 109 ? 19.601 -1.282 -28.088 1.00 67.75 109 GLY A N 1
ATOM 811 C CA . GLY A 1 109 ? 19.405 -1.200 -29.540 1.00 67.75 109 GLY A CA 1
ATOM 812 C C . GLY A 1 109 ? 20.031 0.045 -30.182 1.00 67.75 109 GLY A C 1
ATOM 813 O O . GLY A 1 109 ? 20.559 -0.031 -31.290 1.00 67.75 109 GLY A O 1
ATOM 814 N N . ALA A 1 110 ? 20.037 1.182 -29.476 1.00 63.00 110 ALA A N 1
ATOM 815 C CA . ALA A 1 110 ? 20.721 2.392 -29.938 1.00 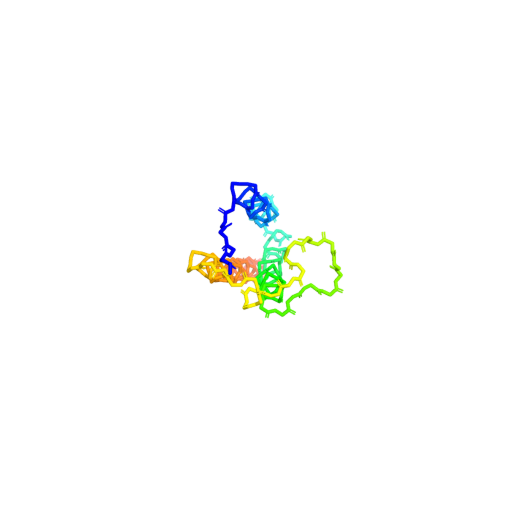63.00 110 ALA A CA 1
ATOM 816 C C . ALA A 1 110 ? 22.250 2.216 -29.995 1.00 63.00 110 ALA A C 1
ATOM 818 O O . ALA A 1 110 ? 22.878 2.692 -30.935 1.00 63.00 110 ALA A O 1
ATOM 819 N N . GLY A 1 111 ? 22.842 1.492 -29.036 1.00 58.88 111 GLY A N 1
ATOM 820 C CA . GLY A 1 111 ? 24.283 1.214 -29.012 1.00 58.88 111 GLY A CA 1
ATOM 821 C C . GLY A 1 111 ? 24.761 0.321 -30.162 1.00 58.88 111 GLY A C 1
ATOM 822 O O . GLY A 1 111 ? 25.845 0.546 -30.691 1.00 58.88 111 GLY A O 1
ATOM 823 N N . THR A 1 112 ? 23.938 -0.640 -30.594 1.00 58.81 112 THR A N 1
ATOM 824 C CA . THR A 1 112 ? 24.241 -1.528 -31.733 1.00 58.81 112 THR A CA 1
ATOM 825 C C . THR A 1 112 ? 24.062 -0.872 -33.101 1.00 58.81 112 THR A C 1
ATOM 827 O O . THR A 1 112 ? 24.626 -1.347 -34.076 1.00 58.81 112 THR A O 1
ATOM 830 N N . ALA A 1 113 ? 23.272 0.202 -33.201 1.00 58.00 113 ALA A N 1
ATOM 831 C CA . ALA A 1 113 ? 23.090 0.942 -34.454 1.00 58.00 113 ALA A CA 1
ATOM 832 C C . ALA A 1 113 ? 24.192 1.993 -34.697 1.00 58.00 113 ALA A C 1
ATOM 834 O O . ALA A 1 113 ? 24.313 2.511 -35.804 1.00 58.00 113 ALA A O 1
ATOM 835 N N . SER A 1 114 ? 24.971 2.327 -33.662 1.00 53.28 114 SER A N 1
ATOM 836 C CA . SER A 1 114 ? 26.067 3.304 -33.707 1.00 53.28 114 SER A CA 1
ATOM 837 C C . SER A 1 114 ? 27.471 2.694 -33.844 1.00 53.28 114 SER A C 1
ATOM 839 O O . SER A 1 114 ? 28.443 3.448 -33.860 1.00 53.28 114 SER A O 1
ATOM 841 N N . SER A 1 115 ? 27.582 1.361 -33.897 1.00 51.06 115 SER A N 1
ATOM 842 C CA . SER A 1 115 ? 28.830 0.588 -34.036 1.00 51.06 115 SER A CA 1
ATOM 843 C C . SER A 1 115 ? 28.927 -0.068 -35.404 1.00 51.06 115 SER A C 1
ATOM 845 O O . SER A 1 115 ? 30.023 -0.024 -35.999 1.00 51.06 115 SER A O 1
#

Foldseek 3Di:
DADEQDPVNVVVLVVLCVVLVVLVVVCVVVVQVSLVVQLPVLQVSLVVLCCQQQPADPDCPPPPSNDHCVVNNYDPVVVVSNVVSNVRSNVSNVVSVVSNVVVVVVVVVVVVVVD

Secondary structure (DSSP, 8-state):
--B---HHHHHHHHHHTHHHHHHHHHHTTSHHHHHHHHHHHHHHHHHHHHHHHHH--SS--SGGGGS-HHHHTB-HHHHHHHHHHHHHHHHHHHHHHHHHHHHHHHHHHHHHH--

Organism: Cutibacterium acnes (NCBI:txid1747)